Protein AF-A0A061NVZ2-F1 (afdb_monomer_lite)

pLDDT: mean 79.96, std 16.04, range [42.72, 96.75]

Sequence (86 aa):
MLSWSIAPAQQGYLIKTAPSTSDIQQSVNTSALQFGIAIGSGVGGLVVNGISVQAAPIAGSILVIIALGFAIFSFKRPPIEEEQTI

Radius of gyration: 17.26 Å; chains: 1; bounding box: 44×23×45 Å

Structure (mmCIF, N/CA/C/O backbone):
data_AF-A0A061NVZ2-F1
#
_entry.id   AF-A0A061NVZ2-F1
#
loop_
_atom_site.group_PDB
_atom_site.id
_atom_site.type_symbol
_atom_site.label_atom_id
_atom_site.label_alt_id
_atom_site.label_comp_id
_atom_site.label_asym_id
_atom_site.label_entity_id
_atom_site.label_seq_id
_atom_site.pdbx_PDB_ins_code
_atom_site.Cartn_x
_atom_site.Cartn_y
_atom_site.Cartn_z
_atom_site.occupancy
_atom_site.B_iso_or_equiv
_atom_site.auth_seq_id
_atom_site.auth_comp_id
_atom_site.auth_asym_id
_atom_site.auth_atom_id
_atom_site.pdbx_PDB_model_num
ATOM 1 N N . MET A 1 1 ? 2.524 15.661 0.692 1.00 42.72 1 MET A N 1
ATOM 2 C CA . MET A 1 1 ? 2.033 16.071 2.029 1.00 42.72 1 MET A CA 1
ATOM 3 C C . MET A 1 1 ? 0.554 15.731 2.250 1.00 42.72 1 MET A C 1
ATOM 5 O O . MET A 1 1 ? 0.231 15.322 3.350 1.00 42.72 1 MET A O 1
ATOM 9 N N . LEU A 1 2 ? -0.316 15.776 1.226 1.00 50.50 2 LEU A N 1
ATOM 10 C CA . LEU A 1 2 ? -1.749 15.428 1.348 1.00 50.50 2 LEU A CA 1
ATOM 11 C C . LEU A 1 2 ? -2.053 13.964 1.745 1.00 50.50 2 LEU A C 1
ATOM 13 O O . LEU A 1 2 ? -3.016 13.725 2.463 1.00 50.50 2 LEU A O 1
ATOM 17 N N . SER A 1 3 ? -1.234 12.985 1.335 1.00 55.09 3 SER A N 1
ATOM 18 C CA . SER A 1 3 ? -1.523 11.553 1.570 1.00 55.09 3 SER A CA 1
ATOM 19 C C . SER A 1 3 ? -1.594 11.148 3.050 1.00 55.09 3 SER A C 1
ATOM 21 O O . SER A 1 3 ? -2.258 10.172 3.374 1.00 55.09 3 SER A O 1
ATOM 23 N N . TRP A 1 4 ? -0.916 11.876 3.942 1.00 57.41 4 TRP A N 1
ATOM 24 C CA . TRP A 1 4 ? -0.827 11.544 5.371 1.00 57.41 4 TRP A CA 1
ATOM 25 C C . TRP A 1 4 ? -1.812 12.336 6.240 1.00 57.41 4 TRP A C 1
ATOM 27 O O . TRP A 1 4 ? -1.987 12.020 7.411 1.00 57.41 4 TRP A O 1
ATOM 37 N N . SER A 1 5 ? -2.500 13.333 5.676 1.00 59.97 5 SER A N 1
ATOM 38 C CA . SER A 1 5 ? -3.478 14.153 6.405 1.00 59.97 5 SER A CA 1
ATOM 39 C C . SER A 1 5 ? -4.834 13.463 6.595 1.00 59.97 5 SER A C 1
ATOM 41 O O . SER A 1 5 ? -5.637 13.916 7.403 1.00 59.97 5 SER A O 1
ATOM 43 N N . ILE A 1 6 ? -5.091 12.363 5.879 1.00 64.06 6 ILE A N 1
ATOM 44 C CA . ILE A 1 6 ? -6.347 11.597 5.960 1.00 64.06 6 ILE A CA 1
ATOM 45 C C . ILE A 1 6 ? -6.320 10.608 7.136 1.00 64.06 6 ILE A C 1
ATOM 47 O O . ILE A 1 6 ? -7.344 10.376 7.777 1.00 64.06 6 ILE A O 1
ATOM 51 N N . ALA A 1 7 ? -5.141 10.071 7.471 1.00 67.50 7 ALA A N 1
ATOM 52 C CA . ALA A 1 7 ? -4.985 9.057 8.512 1.00 67.50 7 ALA A CA 1
ATOM 53 C C . ALA A 1 7 ? -5.484 9.511 9.904 1.00 67.50 7 ALA A C 1
ATOM 55 O O . ALA A 1 7 ? -6.202 8.735 10.532 1.00 67.50 7 ALA A O 1
ATOM 56 N N . PRO A 1 8 ? -5.229 10.748 10.384 1.00 63.50 8 PRO A N 1
ATOM 57 C CA . PRO A 1 8 ? -5.748 11.205 11.676 1.00 63.50 8 PRO A CA 1
ATOM 58 C C . PRO A 1 8 ? -7.278 11.285 11.723 1.00 63.50 8 PRO A C 1
ATOM 60 O O . PRO A 1 8 ? -7.885 10.925 12.729 1.00 63.50 8 PRO A O 1
ATOM 63 N N . ALA A 1 9 ? -7.914 11.716 10.630 1.00 66.81 9 ALA A N 1
ATOM 64 C CA . ALA A 1 9 ? -9.372 11.780 10.542 1.00 66.81 9 ALA A CA 1
ATOM 65 C C . ALA A 1 9 ? -9.994 10.374 10.531 1.00 66.81 9 ALA A C 1
ATOM 67 O O . ALA A 1 9 ? -10.997 10.136 11.201 1.00 66.81 9 ALA A O 1
ATOM 68 N N . GLN A 1 10 ? -9.366 9.429 9.826 1.00 66.06 10 GLN A N 1
ATOM 69 C CA . GLN A 1 10 ? -9.819 8.041 9.753 1.00 66.06 10 GLN A CA 1
ATOM 70 C C . GLN A 1 10 ? -9.637 7.303 11.090 1.00 66.06 10 GLN A C 1
ATOM 72 O O . GLN A 1 10 ? -10.547 6.610 11.537 1.00 66.06 10 GLN A O 1
ATOM 77 N N . GLN A 1 11 ? -8.507 7.507 11.773 1.00 63.72 11 GLN A N 1
ATOM 78 C CA . GLN A 1 11 ? -8.260 6.943 13.104 1.00 63.72 11 GLN A CA 1
ATOM 79 C C . GLN A 1 11 ? -9.197 7.552 14.159 1.00 63.72 11 GLN A C 1
ATOM 81 O O . GLN A 1 11 ? -9.784 6.824 14.955 1.00 63.72 11 GLN A O 1
ATOM 86 N N . GLY A 1 12 ? -9.421 8.870 14.117 1.00 66.81 12 GLY A N 1
ATOM 87 C CA . GLY A 1 12 ? -10.367 9.548 15.005 1.00 66.81 12 GLY A CA 1
ATOM 88 C C . GLY A 1 12 ? -11.828 9.132 14.790 1.00 66.81 12 GLY A C 1
ATOM 89 O O . GLY A 1 12 ? -12.595 9.106 15.751 1.00 66.81 12 GLY A O 1
ATOM 90 N N . TYR A 1 13 ? -12.216 8.778 13.560 1.00 63.75 13 TYR A N 1
ATOM 91 C CA . TYR A 1 13 ? -13.550 8.251 13.262 1.00 63.75 13 TYR A CA 1
ATOM 92 C C . TYR A 1 13 ? -13.778 6.889 13.928 1.00 63.75 13 TYR A C 1
ATOM 94 O O . TYR A 1 13 ? -14.761 6.746 14.643 1.00 63.75 13 TYR A O 1
ATOM 102 N N . LEU A 1 14 ? -12.843 5.941 13.784 1.00 59.78 14 LEU A N 1
ATOM 103 C CA . LEU A 1 14 ? -12.947 4.588 14.361 1.00 59.78 14 LEU A CA 1
ATOM 104 C C . LEU A 1 14 ? -13.012 4.600 15.895 1.00 59.78 14 LEU A C 1
ATOM 106 O O . LEU A 1 14 ? -13.794 3.864 16.493 1.00 59.78 14 LEU A O 1
ATOM 110 N N . ILE A 1 15 ? -12.232 5.480 16.527 1.00 60.84 15 ILE A N 1
ATOM 111 C CA . ILE A 1 15 ? -12.265 5.688 17.982 1.00 60.84 15 ILE A CA 1
ATOM 112 C C . ILE A 1 15 ? -13.636 6.215 18.432 1.00 60.84 15 ILE A C 1
ATOM 114 O O . ILE A 1 15 ? -14.118 5.852 19.502 1.00 60.84 15 ILE A O 1
ATOM 118 N N . LYS A 1 16 ? -14.284 7.061 17.620 1.00 62.19 16 LYS A N 1
ATOM 119 C CA . LYS A 1 16 ? -15.595 7.642 17.944 1.00 62.19 16 LYS A CA 1
ATOM 120 C C . LYS A 1 16 ? -16.769 6.714 17.645 1.00 62.19 16 LYS A C 1
ATOM 122 O O . LYS A 1 16 ? -17.744 6.758 18.386 1.00 62.19 16 LYS A O 1
ATOM 127 N N . THR A 1 17 ? -16.714 5.925 16.574 1.00 63.28 17 THR A N 1
ATOM 128 C CA . THR A 1 17 ? -17.828 5.056 16.167 1.00 63.28 17 THR A CA 1
ATOM 129 C C . THR A 1 17 ? -17.829 3.703 16.865 1.00 63.28 17 THR A C 1
ATOM 131 O O . THR A 1 17 ? -18.900 3.131 17.023 1.00 63.28 17 THR A O 1
ATOM 134 N N . ALA A 1 18 ? -16.674 3.193 17.304 1.00 62.03 18 ALA A N 1
ATOM 135 C CA . ALA A 1 18 ? -16.584 1.900 17.978 1.00 62.03 18 ALA A CA 1
ATOM 136 C C . ALA A 1 18 ? -15.503 1.894 19.081 1.00 62.03 18 ALA A C 1
ATOM 138 O O . ALA A 1 18 ? -14.501 1.187 18.966 1.00 62.03 18 ALA A O 1
ATOM 139 N N . PRO A 1 19 ? -15.688 2.659 20.173 1.00 61.19 19 PRO A N 1
ATOM 140 C CA . PRO A 1 19 ? -14.665 2.864 21.204 1.00 61.19 19 PRO A CA 1
ATOM 141 C C . PRO A 1 19 ? -14.221 1.584 21.933 1.00 61.19 19 PRO A C 1
ATOM 143 O O . PRO A 1 19 ? -13.119 1.540 22.464 1.00 61.19 19 PRO A O 1
ATOM 146 N N . SER A 1 20 ? -15.043 0.530 21.957 1.00 67.75 20 SER A N 1
ATOM 147 C CA . SER A 1 20 ? -14.690 -0.767 22.556 1.00 67.75 20 SER A CA 1
ATOM 148 C C . SER A 1 20 ? -13.850 -1.668 21.640 1.00 67.75 20 SER A C 1
ATOM 150 O O . SER A 1 20 ? -13.190 -2.581 22.129 1.00 67.75 20 SER A O 1
ATOM 152 N N . THR A 1 21 ? -13.863 -1.438 20.320 1.00 71.69 21 THR A N 1
ATOM 153 C CA . THR A 1 21 ? -13.142 -2.255 19.319 1.00 71.69 21 THR A CA 1
ATOM 154 C C . THR A 1 21 ? -12.183 -1.433 18.454 1.00 71.69 21 THR A C 1
ATOM 156 O O . THR A 1 21 ? -11.609 -1.951 17.489 1.00 71.69 21 THR A O 1
ATOM 159 N N . SER A 1 22 ? -11.974 -0.160 18.802 1.00 71.19 22 SER A N 1
ATOM 160 C CA . SER A 1 22 ? -11.180 0.804 18.038 1.00 71.19 22 SER A CA 1
ATOM 161 C C . SER A 1 22 ? -9.758 0.320 17.788 1.00 71.19 22 SER A C 1
ATOM 163 O O . SER A 1 22 ? -9.253 0.483 16.681 1.00 71.19 22 SER A O 1
ATOM 165 N N . ASP A 1 23 ? -9.147 -0.355 18.761 1.00 73.00 23 ASP A N 1
ATOM 166 C CA . ASP A 1 23 ? -7.775 -0.865 18.662 1.00 73.00 23 ASP A CA 1
ATOM 167 C C . ASP A 1 23 ? -7.656 -1.979 17.609 1.00 73.00 23 ASP A C 1
ATOM 169 O O . ASP A 1 23 ? -6.691 -2.043 16.839 1.00 73.00 23 ASP A O 1
ATOM 173 N N . ILE A 1 24 ? -8.678 -2.836 17.504 1.00 79.88 24 ILE A N 1
ATOM 174 C CA . ILE A 1 24 ? -8.747 -3.888 16.483 1.00 79.88 24 ILE A CA 1
ATOM 175 C C . ILE A 1 24 ? -8.954 -3.250 15.107 1.00 79.88 24 ILE A C 1
ATOM 177 O O . ILE A 1 24 ? -8.236 -3.565 14.159 1.00 79.88 24 ILE A O 1
ATOM 181 N N . GLN A 1 25 ? -9.885 -2.302 14.983 1.00 76.56 25 GLN A N 1
ATOM 182 C CA . GLN A 1 25 ? -10.154 -1.652 13.696 1.00 76.56 25 GLN A CA 1
ATOM 183 C C . GLN A 1 25 ? -8.958 -0.815 13.212 1.00 76.56 25 GLN A C 1
ATOM 185 O O . GLN A 1 25 ? -8.627 -0.824 12.023 1.00 76.56 25 GLN A O 1
ATOM 190 N N . GLN A 1 26 ? -8.261 -0.141 14.126 1.00 78.12 26 GLN A N 1
ATOM 191 C CA . GLN A 1 26 ? -7.077 0.660 13.829 1.00 78.12 26 GLN A CA 1
ATOM 192 C C . GLN A 1 26 ? -5.867 -0.212 13.471 1.00 78.12 26 GLN A C 1
ATOM 194 O O . GLN A 1 26 ? -5.146 0.118 12.525 1.00 78.12 26 GLN A O 1
ATOM 199 N N . SER A 1 27 ? -5.648 -1.333 14.167 1.00 86.50 27 SER A N 1
ATOM 200 C CA . SER A 1 27 ? -4.554 -2.264 13.844 1.00 86.50 27 SER A CA 1
ATOM 201 C C . SER A 1 27 ? -4.772 -2.969 12.502 1.00 86.50 27 SER A C 1
ATOM 203 O O . SER A 1 27 ? -3.831 -3.075 11.708 1.00 86.50 27 SER A O 1
ATOM 205 N N . VAL A 1 28 ? -6.010 -3.359 12.185 1.00 86.56 28 VAL A N 1
ATOM 206 C CA . VAL A 1 28 ? -6.378 -3.907 10.869 1.00 86.56 28 VAL A 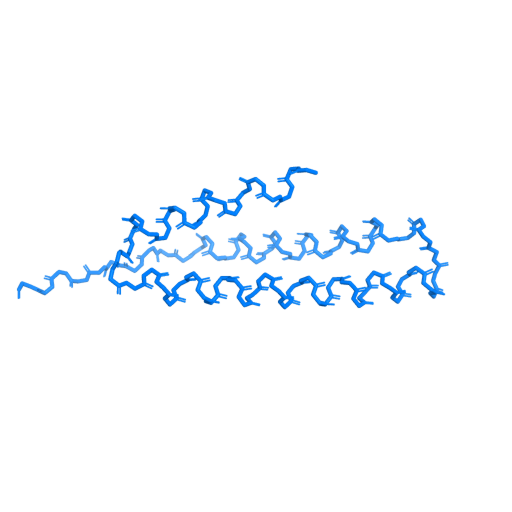CA 1
ATOM 207 C C . VAL A 1 28 ? -6.179 -2.865 9.768 1.00 86.56 28 VAL A C 1
ATOM 209 O O . VAL A 1 28 ? -5.538 -3.157 8.758 1.00 86.56 28 VAL A O 1
ATOM 212 N N . ASN A 1 29 ? -6.660 -1.634 9.965 1.00 83.81 29 ASN A N 1
ATOM 213 C CA . ASN A 1 29 ? -6.477 -0.553 8.996 1.00 83.81 29 ASN A CA 1
ATOM 214 C C . ASN A 1 29 ? -4.993 -0.237 8.757 1.00 83.81 29 ASN A C 1
ATOM 216 O O . ASN A 1 29 ? -4.554 -0.156 7.610 1.00 83.81 29 ASN A O 1
ATOM 220 N N . THR A 1 30 ? -4.211 -0.130 9.830 1.00 87.25 30 THR A N 1
ATOM 221 C CA . THR A 1 30 ? -2.765 0.111 9.755 1.00 87.25 30 THR A CA 1
ATOM 222 C C . THR A 1 30 ? -2.060 -1.017 9.005 1.00 87.25 30 THR A C 1
ATOM 224 O O . THR A 1 30 ? -1.237 -0.752 8.131 1.00 87.25 30 THR A O 1
ATOM 227 N N . SER A 1 31 ? -2.421 -2.273 9.273 1.00 91.38 31 SER A N 1
ATOM 228 C CA . SER A 1 31 ? -1.851 -3.432 8.576 1.00 91.38 31 SER A CA 1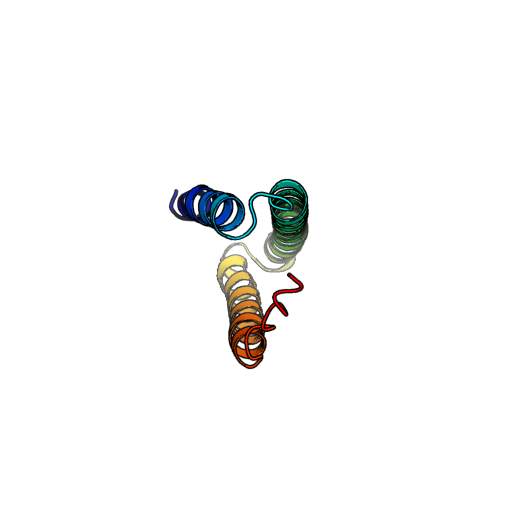
ATOM 229 C C . SER A 1 31 ? -2.172 -3.410 7.079 1.00 91.38 31 SER A C 1
ATOM 231 O O . SER A 1 31 ? -1.283 -3.619 6.253 1.00 91.38 31 SER A O 1
ATOM 233 N N . ALA A 1 32 ? -3.415 -3.085 6.716 1.00 90.19 32 ALA A N 1
ATOM 234 C CA . ALA A 1 32 ? -3.830 -2.944 5.322 1.00 90.19 32 ALA A CA 1
ATOM 235 C C . ALA A 1 32 ? -3.075 -1.812 4.599 1.00 90.19 32 ALA A C 1
ATOM 237 O O . ALA A 1 32 ? -2.660 -1.987 3.451 1.00 90.19 32 ALA A O 1
ATOM 238 N N . LEU A 1 33 ? -2.844 -0.678 5.270 1.00 89.50 33 LEU A N 1
ATOM 239 C CA . LEU A 1 33 ? -2.056 0.432 4.726 1.00 89.50 33 LEU A CA 1
ATOM 240 C C . LEU A 1 33 ? -0.603 0.020 4.465 1.00 89.50 33 LEU A C 1
ATOM 242 O O . LEU A 1 33 ? -0.103 0.224 3.359 1.00 89.50 33 LEU A O 1
ATOM 246 N N . GLN A 1 34 ? 0.060 -0.603 5.443 1.00 92.38 34 GLN A N 1
ATOM 247 C CA . GLN A 1 34 ? 1.451 -1.051 5.300 1.00 92.38 34 GLN A CA 1
ATOM 248 C C . GLN A 1 34 ? 1.596 -2.097 4.188 1.00 92.38 34 GLN A C 1
ATOM 250 O O . GLN A 1 34 ? 2.538 -2.039 3.396 1.00 92.38 34 GLN A O 1
ATOM 255 N N . PHE A 1 35 ? 0.629 -3.008 4.075 1.00 93.75 35 PHE A N 1
ATOM 256 C CA . PHE A 1 35 ? 0.569 -3.982 2.990 1.00 93.75 35 PHE A CA 1
ATOM 257 C C . PHE A 1 35 ? 0.416 -3.310 1.618 1.00 93.75 35 PHE A C 1
ATOM 259 O O . PHE A 1 35 ? 1.159 -3.623 0.685 1.00 93.75 35 PHE A O 1
ATOM 266 N N . GLY A 1 36 ? -0.490 -2.334 1.504 1.00 91.75 36 GLY A N 1
ATOM 267 C CA . GLY A 1 36 ? -0.671 -1.548 0.285 1.00 91.75 36 GLY A CA 1
ATOM 268 C C . GLY A 1 36 ? 0.593 -0.786 -0.120 1.00 91.75 36 GLY A C 1
ATOM 269 O O . GLY A 1 36 ? 0.961 -0.789 -1.294 1.00 91.75 36 GLY A O 1
ATOM 270 N N . ILE A 1 37 ? 1.302 -0.194 0.845 1.00 92.25 37 ILE A N 1
ATOM 271 C CA . ILE A 1 37 ? 2.575 0.502 0.608 1.00 92.25 37 ILE A CA 1
ATOM 272 C C . ILE A 1 37 ? 3.649 -0.473 0.115 1.00 92.25 37 ILE A C 1
ATOM 274 O O . ILE A 1 37 ? 4.349 -0.157 -0.849 1.00 92.25 37 ILE A O 1
ATOM 278 N N . ALA A 1 38 ? 3.773 -1.653 0.728 1.00 95.81 38 ALA A N 1
ATOM 279 C CA . ALA A 1 38 ? 4.751 -2.660 0.320 1.00 95.81 38 ALA A CA 1
ATOM 280 C C . ALA A 1 38 ? 4.508 -3.129 -1.123 1.00 95.81 38 ALA A C 1
ATOM 282 O O . ALA A 1 38 ? 5.425 -3.103 -1.947 1.00 95.81 38 ALA A O 1
ATOM 283 N N . ILE A 1 39 ? 3.260 -3.479 -1.456 1.00 95.81 39 ILE A N 1
ATOM 284 C CA . ILE A 1 39 ? 2.886 -3.892 -2.815 1.00 95.81 39 ILE A CA 1
ATOM 285 C C . ILE A 1 39 ? 3.087 -2.748 -3.806 1.00 95.81 39 ILE A C 1
ATOM 287 O O . ILE A 1 39 ? 3.713 -2.947 -4.845 1.00 95.81 39 ILE A O 1
ATOM 291 N N . GLY A 1 40 ? 2.592 -1.550 -3.490 1.00 93.12 40 GLY A N 1
ATOM 292 C CA . GLY A 1 40 ? 2.723 -0.382 -4.358 1.00 93.12 40 GLY A CA 1
ATOM 293 C C . GLY A 1 40 ? 4.183 -0.020 -4.630 1.00 93.12 40 GLY A C 1
ATOM 294 O O . GLY A 1 40 ? 4.533 0.292 -5.766 1.00 93.12 40 GLY A O 1
ATOM 295 N N . SER A 1 41 ? 5.052 -0.147 -3.624 1.00 94.44 41 SER A N 1
ATOM 296 C CA . SER A 1 41 ? 6.497 0.063 -3.776 1.00 94.44 41 SER A CA 1
ATOM 297 C C . SER A 1 41 ? 7.138 -1.015 -4.649 1.00 94.44 41 SER A C 1
ATOM 299 O O . SER A 1 41 ? 7.945 -0.686 -5.516 1.00 94.44 41 SER A O 1
ATOM 301 N N . GLY A 1 42 ? 6.750 -2.284 -4.479 1.00 95.31 42 GLY A N 1
ATOM 302 C CA . GLY A 1 42 ? 7.218 -3.383 -5.326 1.00 95.31 42 GLY A CA 1
ATOM 303 C C . GLY A 1 42 ? 6.817 -3.197 -6.790 1.00 95.31 42 GLY A C 1
ATOM 304 O O . GLY A 1 42 ? 7.669 -3.234 -7.676 1.00 95.31 42 GLY A O 1
ATOM 305 N N . VAL A 1 43 ? 5.539 -2.913 -7.049 1.00 94.94 43 VAL A N 1
ATOM 306 C CA . VAL A 1 43 ? 5.021 -2.654 -8.402 1.00 94.94 43 VAL A CA 1
ATOM 307 C C . VAL A 1 43 ? 5.682 -1.418 -9.014 1.00 94.94 43 VAL A C 1
ATOM 309 O O . VAL A 1 43 ? 6.154 -1.478 -10.147 1.00 94.94 43 VAL A O 1
ATOM 312 N N . GLY A 1 44 ? 5.775 -0.315 -8.268 1.00 95.06 44 GLY A N 1
ATOM 313 C CA . GLY A 1 44 ? 6.446 0.902 -8.725 1.00 95.06 44 GLY A CA 1
ATOM 314 C C . GLY A 1 44 ? 7.917 0.659 -9.065 1.00 95.06 44 GLY A C 1
ATOM 315 O O . GLY A 1 44 ? 8.377 1.085 -10.123 1.00 95.06 44 GLY A O 1
ATOM 316 N N . GLY A 1 45 ? 8.632 -0.094 -8.226 1.00 94.94 45 GLY A N 1
ATOM 317 C CA . GLY A 1 45 ? 10.012 -0.501 -8.478 1.00 94.94 45 GLY A CA 1
ATOM 318 C C . GLY A 1 45 ? 10.156 -1.333 -9.752 1.00 94.94 45 GLY A C 1
ATOM 319 O O . GLY A 1 45 ? 11.033 -1.043 -10.565 1.00 94.94 45 GLY A O 1
ATOM 320 N N . LEU A 1 46 ? 9.282 -2.318 -9.978 1.00 96.44 46 LEU A N 1
ATOM 321 C CA . LEU A 1 46 ? 9.294 -3.121 -11.208 1.00 96.44 46 LEU A CA 1
ATOM 322 C C . LEU A 1 46 ? 9.032 -2.268 -12.456 1.00 96.44 46 LEU A C 1
ATOM 324 O O . LEU A 1 46 ? 9.723 -2.425 -13.459 1.00 96.44 46 LEU A O 1
ATOM 328 N N . VAL A 1 47 ? 8.078 -1.337 -12.394 1.00 96.75 47 VAL A N 1
ATOM 329 C CA . VAL A 1 47 ? 7.740 -0.454 -13.523 1.00 96.75 47 VAL A CA 1
ATOM 330 C C . VAL A 1 47 ? 8.883 0.509 -13.845 1.00 96.75 47 VAL A C 1
ATOM 332 O O . VAL A 1 47 ? 9.225 0.684 -15.015 1.00 96.75 47 VAL A O 1
ATOM 335 N N . VAL A 1 48 ? 9.505 1.099 -12.822 1.00 96.62 48 VAL A N 1
ATOM 336 C CA . VAL A 1 48 ? 10.633 2.025 -12.994 1.00 96.62 48 VAL A CA 1
ATOM 337 C C . VAL A 1 48 ? 11.853 1.316 -13.583 1.00 96.62 48 VAL A C 1
ATOM 339 O O . VAL A 1 48 ? 12.479 1.860 -14.489 1.00 96.62 48 VAL A O 1
ATOM 342 N N . ASN A 1 49 ? 12.181 0.113 -13.095 1.00 96.19 49 ASN A N 1
ATOM 343 C CA . ASN A 1 49 ? 13.350 -0.641 -13.562 1.00 96.19 49 ASN A CA 1
ATOM 344 C C . ASN A 1 49 ? 13.123 -1.325 -14.921 1.00 96.19 49 ASN A C 1
ATOM 346 O O . ASN A 1 49 ? 14.070 -1.476 -15.685 1.00 96.19 49 ASN A O 1
ATOM 350 N N . GLY A 1 50 ? 11.897 -1.772 -15.212 1.00 95.00 50 GLY A N 1
ATOM 351 C CA . GLY A 1 50 ? 11.591 -2.553 -16.414 1.00 95.00 50 GLY A CA 1
ATOM 352 C C . GLY A 1 50 ? 11.088 -1.742 -17.608 1.00 95.00 50 GLY A C 1
ATOM 353 O O . GLY A 1 50 ? 11.275 -2.172 -18.743 1.00 95.00 50 GLY A O 1
ATOM 354 N N . ILE A 1 51 ? 10.432 -0.600 -17.377 1.00 94.44 51 ILE A N 1
ATOM 355 C CA . ILE A 1 51 ? 9.813 0.206 -18.441 1.00 94.44 51 ILE A CA 1
ATOM 356 C C . ILE A 1 51 ? 10.439 1.597 -18.473 1.00 94.44 51 ILE A C 1
ATOM 358 O O . ILE A 1 51 ? 11.223 1.903 -19.367 1.00 94.44 51 ILE A O 1
ATOM 362 N N . SER A 1 52 ? 10.070 2.455 -17.524 1.00 94.56 52 SER A N 1
ATOM 363 C CA . SER A 1 52 ? 10.623 3.799 -17.352 1.00 94.56 52 SER A CA 1
ATOM 364 C C . SER A 1 52 ? 10.018 4.464 -16.120 1.00 94.56 52 SER A C 1
ATOM 366 O O . SER A 1 52 ? 8.929 4.112 -15.658 1.00 94.56 52 SER A O 1
ATOM 368 N N . VAL A 1 53 ? 10.681 5.507 -15.624 1.00 94.94 53 VAL A N 1
ATOM 369 C CA . VAL A 1 53 ? 10.139 6.356 -14.553 1.00 94.94 53 VAL A CA 1
ATOM 370 C C . VAL A 1 53 ? 8.822 7.019 -14.980 1.00 94.94 53 VAL A C 1
ATOM 372 O O . VAL A 1 53 ? 7.899 7.144 -14.177 1.00 94.94 53 VAL A O 1
ATOM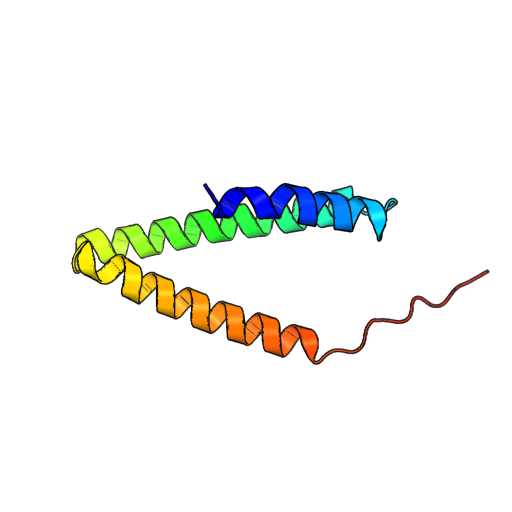 375 N N . GLN A 1 54 ? 8.696 7.394 -16.254 1.00 96.06 54 GLN A N 1
ATOM 376 C CA . GLN A 1 54 ? 7.508 8.049 -16.810 1.00 96.06 54 GLN A CA 1
ATOM 377 C C . GLN A 1 54 ? 6.282 7.125 -16.858 1.00 96.06 54 GLN A C 1
ATOM 379 O O . GLN A 1 54 ? 5.156 7.618 -16.896 1.00 96.06 54 GLN A O 1
ATOM 384 N N . ALA A 1 55 ? 6.473 5.802 -16.823 1.00 94.25 55 ALA A N 1
ATOM 385 C CA . ALA A 1 55 ? 5.379 4.834 -16.778 1.00 94.25 55 ALA A CA 1
ATOM 386 C C . ALA A 1 55 ? 4.779 4.655 -15.368 1.00 94.25 55 ALA A C 1
ATOM 388 O O . ALA A 1 55 ? 3.642 4.193 -15.240 1.00 94.25 55 ALA A O 1
ATOM 389 N N . ALA A 1 56 ? 5.492 5.047 -14.303 1.00 92.81 56 ALA A N 1
ATOM 390 C CA . ALA A 1 56 ? 5.048 4.840 -12.921 1.00 92.81 56 ALA A CA 1
ATOM 391 C C . ALA A 1 56 ? 3.707 5.531 -12.575 1.00 92.81 56 ALA A C 1
ATOM 393 O O . ALA A 1 56 ? 2.855 4.877 -11.966 1.00 92.81 56 ALA A O 1
ATOM 394 N N . PRO A 1 57 ? 3.435 6.787 -12.992 1.00 93.56 57 PRO A N 1
ATOM 395 C CA . PRO A 1 57 ? 2.137 7.425 -12.754 1.00 93.56 57 PRO A CA 1
ATOM 396 C C . PRO A 1 57 ? 0.971 6.700 -13.434 1.00 93.56 57 PRO A C 1
ATOM 398 O O . PRO A 1 57 ? -0.111 6.592 -12.856 1.00 93.56 57 PRO A O 1
ATOM 401 N N . ILE A 1 58 ? 1.186 6.167 -14.642 1.00 95.06 58 ILE A N 1
ATOM 402 C CA . ILE A 1 58 ? 0.158 5.425 -15.386 1.00 95.06 58 ILE A CA 1
ATOM 403 C C . ILE A 1 58 ? -0.153 4.113 -14.661 1.00 95.06 58 ILE A C 1
ATOM 405 O O . ILE A 1 58 ? -1.318 3.823 -14.396 1.00 95.06 58 ILE A O 1
ATOM 409 N N . ALA A 1 59 ? 0.877 3.363 -14.259 1.00 93.44 59 ALA A N 1
ATOM 410 C CA . ALA A 1 59 ? 0.704 2.134 -13.485 1.00 93.44 59 ALA A CA 1
ATOM 411 C C . ALA A 1 59 ? -0.020 2.387 -12.148 1.00 93.44 59 ALA A C 1
ATOM 413 O O . ALA A 1 59 ? -0.956 1.666 -11.800 1.00 93.44 59 ALA A O 1
ATOM 414 N N . GLY A 1 60 ? 0.351 3.453 -11.430 1.00 92.88 60 GLY A N 1
ATOM 415 C CA . GLY A 1 60 ? -0.337 3.866 -10.204 1.00 92.88 60 GLY A CA 1
ATOM 416 C C . GLY A 1 60 ? -1.805 4.230 -10.443 1.00 92.88 60 GLY A C 1
ATOM 417 O O . GLY A 1 60 ? -2.670 3.857 -9.654 1.00 92.88 60 GLY A O 1
ATOM 418 N N . SER A 1 61 ? -2.112 4.886 -11.563 1.00 94.81 61 SER A N 1
ATOM 419 C CA . SER A 1 61 ? -3.487 5.264 -11.919 1.00 94.81 61 SER A CA 1
ATOM 420 C C . SER A 1 61 ? -4.390 4.044 -12.125 1.00 94.81 61 SER A C 1
ATOM 422 O O . SER A 1 61 ? -5.539 4.057 -11.690 1.00 94.81 61 SER A O 1
ATOM 424 N N . ILE A 1 62 ? -3.868 2.961 -12.713 1.00 95.50 62 ILE A N 1
ATOM 425 C CA . ILE A 1 62 ? -4.607 1.695 -12.866 1.00 95.50 62 ILE A CA 1
ATOM 426 C C . ILE A 1 62 ? -4.977 1.117 -11.492 1.00 95.50 62 ILE A C 1
ATOM 428 O O . ILE A 1 62 ? -6.124 0.725 -11.277 1.00 95.50 62 ILE A O 1
ATOM 432 N N . LEU A 1 63 ? -4.038 1.115 -10.539 1.00 92.69 63 LEU A N 1
ATOM 433 C CA . LEU A 1 63 ? -4.302 0.653 -9.171 1.00 92.69 63 LEU A CA 1
ATOM 434 C C . LEU A 1 63 ? -5.363 1.514 -8.469 1.00 92.69 63 LEU A C 1
ATOM 436 O O . LEU A 1 63 ? -6.234 0.976 -7.784 1.00 92.69 63 LEU A O 1
ATOM 440 N N . VAL A 1 64 ? -5.340 2.834 -8.679 1.00 93.25 64 VAL A N 1
ATOM 441 C CA . VAL A 1 64 ? -6.355 3.755 -8.138 1.00 93.25 64 VAL A CA 1
ATOM 442 C C . VAL A 1 64 ? -7.742 3.470 -8.723 1.00 93.25 64 VAL A C 1
ATOM 444 O O . VAL A 1 64 ? -8.721 3.454 -7.978 1.00 93.25 64 VAL A O 1
ATOM 447 N N . ILE A 1 65 ? -7.847 3.190 -10.026 1.00 96.25 65 ILE A N 1
ATOM 448 C CA . ILE A 1 65 ? -9.122 2.827 -10.669 1.00 96.25 65 ILE A CA 1
ATOM 449 C C . ILE A 1 65 ? -9.688 1.532 -10.068 1.00 96.25 65 ILE A C 1
ATOM 451 O O . ILE A 1 65 ? -10.882 1.457 -9.773 1.00 96.25 65 ILE A O 1
ATOM 455 N N . ILE A 1 66 ? -8.839 0.529 -9.829 1.00 94.31 66 ILE A N 1
ATOM 456 C CA . ILE A 1 66 ? -9.246 -0.725 -9.178 1.00 94.31 66 ILE A CA 1
ATOM 457 C C . ILE A 1 66 ? -9.752 -0.453 -7.752 1.00 94.31 66 ILE A C 1
ATOM 459 O O . ILE A 1 66 ? -10.816 -0.944 -7.369 1.00 94.31 66 ILE A O 1
ATOM 463 N N . ALA A 1 67 ? -9.035 0.369 -6.979 1.00 90.56 67 ALA A N 1
ATOM 464 C CA . ALA A 1 67 ? -9.444 0.756 -5.629 1.00 90.56 67 ALA A CA 1
ATOM 465 C C . ALA A 1 67 ? -10.798 1.485 -5.616 1.00 90.56 67 ALA A C 1
ATOM 467 O O . ALA A 1 67 ? -11.642 1.208 -4.760 1.00 90.56 67 ALA A O 1
ATOM 468 N N . LEU A 1 68 ? -11.045 2.361 -6.594 1.00 93.12 68 LEU A N 1
ATOM 469 C CA . LEU A 1 68 ? -12.336 3.026 -6.761 1.00 93.12 68 LEU A CA 1
ATOM 470 C C . LEU A 1 68 ? -13.462 2.016 -7.034 1.00 93.12 68 LEU A C 1
ATOM 472 O O . LEU A 1 68 ? -14.542 2.135 -6.456 1.00 93.12 68 LEU A O 1
ATOM 476 N N . GLY A 1 69 ? -13.204 0.989 -7.848 1.00 94.94 69 GLY A N 1
ATOM 477 C CA . GLY A 1 69 ? -14.146 -0.109 -8.077 1.00 94.94 69 GLY A CA 1
ATOM 478 C C . GLY A 1 69 ? -14.533 -0.837 -6.785 1.00 94.94 69 GLY A C 1
ATOM 479 O O . GLY A 1 69 ? -15.721 -1.043 -6.525 1.00 94.94 69 GLY A O 1
ATOM 480 N N . PHE A 1 70 ? -13.553 -1.155 -5.933 1.00 91.31 70 PHE A N 1
ATOM 481 C CA . PHE A 1 70 ? -13.816 -1.747 -4.616 1.00 91.31 70 PHE A CA 1
ATOM 482 C C . PHE A 1 70 ? -14.608 -0.815 -3.697 1.00 91.31 70 PHE A C 1
ATOM 484 O O . PHE A 1 70 ? -15.531 -1.274 -3.024 1.00 91.31 70 PHE A O 1
ATOM 491 N N . ALA A 1 71 ? -14.293 0.482 -3.685 1.00 88.94 71 ALA A N 1
ATOM 492 C CA . ALA A 1 71 ? -15.023 1.460 -2.882 1.00 88.94 71 ALA A CA 1
ATOM 493 C C . ALA A 1 71 ? -16.503 1.528 -3.292 1.00 88.94 71 ALA A C 1
ATOM 495 O O . ALA A 1 71 ? -17.387 1.405 -2.444 1.00 88.94 71 ALA A O 1
ATOM 496 N N . ILE A 1 72 ? -16.779 1.627 -4.597 1.00 92.94 72 ILE A N 1
ATOM 497 C CA . ILE A 1 72 ? -18.146 1.632 -5.137 1.00 92.94 72 ILE A CA 1
ATOM 498 C C . ILE A 1 72 ? -18.881 0.337 -4.775 1.00 92.94 72 ILE A C 1
ATOM 500 O O . ILE A 1 72 ? -20.051 0.379 -4.401 1.00 92.94 72 ILE A O 1
ATOM 504 N N . PHE A 1 73 ? -18.212 -0.814 -4.872 1.00 91.38 73 PHE A N 1
ATOM 505 C CA . PHE A 1 73 ? -18.802 -2.097 -4.493 1.00 91.38 73 PHE A CA 1
ATOM 506 C C . PHE A 1 73 ? -19.124 -2.173 -2.993 1.00 91.38 73 PHE A C 1
ATOM 508 O O . PHE A 1 73 ? -20.196 -2.652 -2.628 1.00 91.38 73 PHE A O 1
ATOM 515 N N . SER A 1 74 ? -18.233 -1.673 -2.134 1.00 85.69 74 SER A N 1
ATOM 516 C CA . SER A 1 74 ? -18.421 -1.656 -0.679 1.00 85.69 74 SER A CA 1
ATOM 517 C C . SER A 1 74 ? -19.675 -0.874 -0.275 1.00 85.69 74 SER A C 1
ATOM 519 O O . SER A 1 74 ? -20.480 -1.357 0.521 1.00 85.69 74 SER A O 1
ATOM 521 N N . PHE A 1 75 ? -19.914 0.279 -0.911 1.00 83.38 75 PHE A N 1
ATOM 522 C CA . PHE A 1 75 ? -21.092 1.112 -0.643 1.00 83.38 75 PHE A CA 1
ATOM 523 C C . PHE A 1 75 ? -22.431 0.487 -1.062 1.00 83.38 75 PHE A C 1
ATOM 525 O O . PHE A 1 75 ? -23.479 1.017 -0.705 1.00 83.38 75 PHE A O 1
ATOM 532 N N . LYS A 1 76 ? -22.439 -0.637 -1.793 1.00 83.25 76 LYS A N 1
ATOM 533 C CA . LYS A 1 76 ? -23.685 -1.334 -2.157 1.00 83.25 76 LYS A CA 1
ATOM 534 C C . LYS A 1 76 ? -24.268 -2.195 -1.032 1.00 83.25 76 LYS A C 1
ATOM 536 O O . LYS A 1 76 ? -25.363 -2.726 -1.211 1.00 83.25 76 LYS A O 1
ATOM 541 N N . ARG A 1 77 ? -23.570 -2.378 0.096 1.00 70.12 77 ARG A N 1
ATOM 542 C CA . ARG A 1 77 ? -24.091 -3.148 1.237 1.00 70.12 77 ARG A CA 1
ATOM 543 C C . ARG A 1 77 ? -24.778 -2.215 2.245 1.00 70.12 77 ARG A C 1
ATOM 545 O O . ARG A 1 77 ? -24.159 -1.225 2.631 1.00 70.12 77 ARG A O 1
ATOM 552 N N 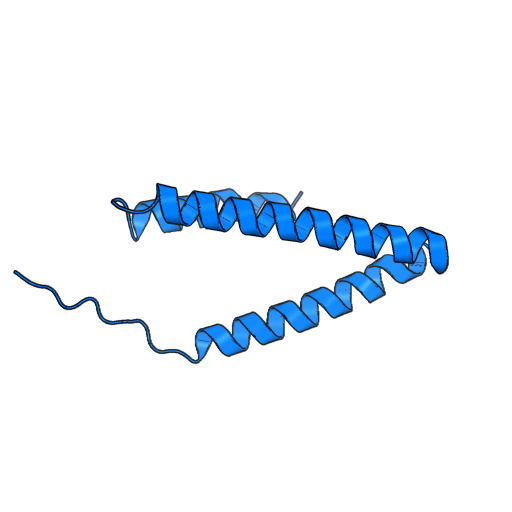. PRO A 1 78 ? -26.024 -2.504 2.674 1.00 58.66 78 PRO A N 1
ATOM 553 C CA . PRO A 1 78 ? -26.661 -1.744 3.743 1.00 58.66 78 PRO A CA 1
ATOM 554 C C . PRO A 1 78 ? -25.854 -1.893 5.047 1.00 58.66 78 PRO A C 1
ATOM 556 O O . PRO A 1 78 ? -25.257 -2.955 5.262 1.00 58.66 78 PRO A O 1
ATOM 559 N N . PRO A 1 79 ? -25.796 -0.852 5.900 1.00 58.81 79 PRO A N 1
ATOM 560 C CA . PRO A 1 79 ? -25.184 -0.952 7.221 1.00 58.81 79 PRO A CA 1
ATOM 561 C C . PRO A 1 79 ? -25.814 -2.110 7.998 1.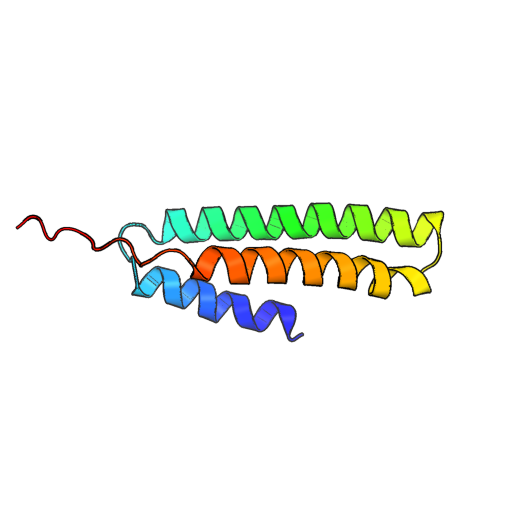00 58.81 79 PRO A C 1
ATOM 563 O O . PRO A 1 79 ? -27.030 -2.281 7.960 1.00 58.81 79 PRO A O 1
ATOM 566 N N . ILE A 1 80 ? -24.995 -2.917 8.674 1.00 62.31 80 ILE A N 1
ATOM 567 C CA . ILE A 1 80 ? -25.503 -3.941 9.590 1.00 62.31 80 ILE A CA 1
ATOM 568 C C . ILE A 1 80 ? -26.119 -3.193 10.773 1.00 62.31 80 ILE A C 1
ATOM 570 O O . ILE A 1 80 ? -25.420 -2.458 11.467 1.00 62.31 80 ILE A O 1
ATOM 574 N N . GLU A 1 81 ? -27.429 -3.331 10.948 1.00 60.12 81 GLU A N 1
ATOM 575 C CA . GLU A 1 81 ? -28.156 -2.802 12.096 1.00 60.12 81 GLU A CA 1
ATOM 576 C C . GLU A 1 81 ? -27.735 -3.638 13.313 1.00 60.12 81 GLU A C 1
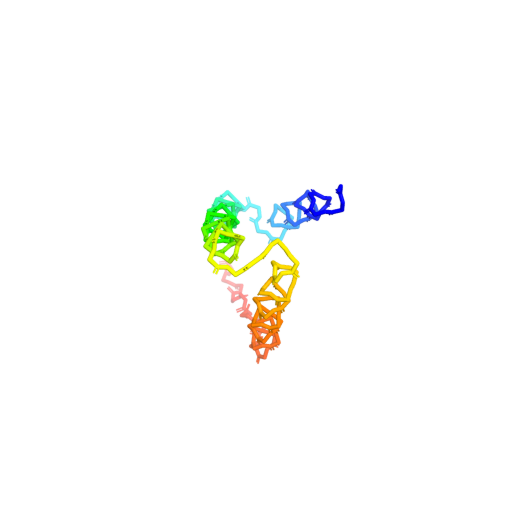ATOM 578 O O . GLU A 1 81 ? -28.013 -4.836 13.377 1.00 60.12 81 GLU A O 1
ATOM 583 N N . GLU A 1 82 ? -26.957 -3.046 14.224 1.00 58.44 82 GLU A N 1
ATOM 584 C CA . GLU A 1 82 ? -26.625 -3.677 15.502 1.00 58.44 82 GLU A CA 1
ATOM 585 C C . GLU A 1 82 ? -27.923 -3.842 16.293 1.00 58.44 82 GLU A C 1
ATOM 587 O O . GLU A 1 82 ? -28.526 -2.870 16.751 1.00 58.44 82 GLU A O 1
ATOM 592 N N . GLU A 1 83 ? -28.371 -5.089 16.416 1.00 52.47 83 GLU A N 1
ATOM 593 C CA . GLU A 1 83 ? -29.474 -5.470 17.283 1.00 52.47 83 GLU A CA 1
ATOM 594 C C . GLU A 1 83 ? -29.111 -5.070 18.719 1.00 52.47 83 GLU A C 1
ATOM 596 O O . GLU A 1 83 ? -28.226 -5.653 19.346 1.00 52.47 83 GLU A O 1
ATOM 601 N N . GLN A 1 84 ? -29.765 -4.015 19.215 1.00 50.62 84 GLN A N 1
ATOM 602 C CA . GLN A 1 84 ? -29.674 -3.565 20.598 1.00 50.62 84 GLN A CA 1
ATOM 603 C C . GLN A 1 84 ? -30.251 -4.654 21.511 1.00 50.62 84 GLN A C 1
ATOM 605 O O . GLN A 1 84 ? -31.431 -4.625 21.863 1.00 50.62 84 GLN A O 1
ATOM 610 N N . THR A 1 85 ? -29.435 -5.632 21.898 1.00 48.19 85 THR A N 1
ATOM 611 C CA . THR A 1 85 ? -29.773 -6.527 23.005 1.00 48.19 85 THR A CA 1
ATOM 612 C C . THR A 1 85 ? -29.498 -5.804 24.321 1.00 48.19 85 THR A C 1
ATOM 614 O O . THR A 1 85 ? -28.346 -5.547 24.672 1.00 48.19 85 THR A O 1
ATOM 617 N N . ILE A 1 86 ? -30.624 -5.442 24.939 1.00 51.75 86 ILE A N 1
ATOM 618 C CA . ILE A 1 86 ? -30.903 -4.828 26.247 1.00 51.75 86 ILE A CA 1
ATOM 619 C C . ILE A 1 86 ? -30.031 -5.375 27.381 1.00 51.75 86 ILE A C 1
ATOM 621 O O . ILE A 1 86 ? -29.885 -6.616 27.464 1.00 51.75 86 ILE A O 1
#

Foldseek 3Di:
DVVPVVLVVVLVVLCVPPVPCSVVVNVVVVVVVVVCVVVLVVQLVCCCVPPRNVCSVVSVVVVVVVVVVVVVVVVVDDDDDPDPDD

Secondary structure (DSSP, 8-state):
-GGGSHHHHHHHHHHHH-TTTHHHHHHHHHHHHHHHHHHHHHHHHHHHHHT-GGGHHHHHHHHHHHHHHHHHHHTTSPP-------